Protein AF-A0A8J2LBC4-F1 (afdb_monomer_lite)

Secondary structure (DSSP, 8-state):
---HHHHHHHHHHHHHHHHHHHHHHTS--S----SS-----S--SS-SSSPPTTHHHHHHHHHHHHHHHHHHHHHHHHHHHHHT--TT---THHHHHHHHHHHHHH-

Foldseek 3Di:
DPDPVVVVVVVVVVVCVVVVCVVVVPDPPDDPDPDDDPPPPDDDDDDPPDDPPCPVVVVVVVVLVVVLVVLVVVLVVLVVCVVPDDPPDPDCPSVVVNVVSVVVSVD

Radius of gyration: 31.27 Å; chains: 1; bounding box: 43×37×103 Å

pLDDT: mean 74.42, std 18.45, range [41.56, 96.44]

Organism: NCBI:txid39272

Sequence (107 aa):
MRNNSIQSRNLYNEQATEFASDRVALIRKGPIVIEEDIDLEGGRGDGQNSPPPWIDDLLDIRYNCTLITQKMRELDTLQNKHVQRPTFDDDQSTELQIEETTQTITR

Structure (mmCIF, N/CA/C/O backbone):
data_AF-A0A8J2LBC4-F1
#
_entry.id   AF-A0A8J2LBC4-F1
#
loop_
_atom_site.group_PDB
_atom_site.id
_atom_site.type_symbol
_atom_site.label_atom_id
_atom_site.label_alt_id
_atom_site.label_comp_id
_atom_site.label_asym_id
_atom_site.label_entity_id
_atom_site.label_seq_id
_atom_site.pdbx_PDB_ins_code
_atom_site.Cartn_x
_atom_site.Cartn_y
_atom_site.Cartn_z
_atom_site.occupancy
_atom_site.B_iso_or_equiv
_atom_site.auth_seq_id
_atom_site.auth_comp_id
_atom_site.auth_asym_id
_atom_site.auth_atom_id
_atom_site.pdbx_PDB_model_num
ATOM 1 N N . MET A 1 1 ? 9.513 23.912 -76.201 1.00 59.09 1 MET A N 1
ATOM 2 C CA . MET A 1 1 ? 8.874 23.897 -74.864 1.00 59.09 1 MET A CA 1
ATOM 3 C C . MET A 1 1 ? 8.427 22.481 -74.522 1.00 59.09 1 MET A C 1
ATOM 5 O O . MET A 1 1 ? 7.334 22.086 -74.901 1.00 59.09 1 MET A O 1
ATOM 9 N N . ARG A 1 2 ? 9.297 21.672 -73.907 1.00 57.62 2 ARG A N 1
ATOM 10 C CA . ARG A 1 2 ? 9.042 20.234 -73.706 1.00 57.62 2 ARG A CA 1
ATOM 11 C C . ARG A 1 2 ? 9.809 19.727 -72.476 1.00 57.62 2 ARG A C 1
ATOM 13 O O . ARG A 1 2 ? 10.779 19.004 -72.623 1.00 57.62 2 ARG A O 1
ATOM 20 N N . ASN A 1 3 ? 9.451 20.204 -71.279 1.00 63.34 3 ASN A N 1
ATOM 21 C CA . ASN A 1 3 ? 10.000 19.644 -70.029 1.00 63.34 3 ASN A CA 1
ATOM 22 C C . ASN A 1 3 ? 9.137 19.907 -68.774 1.00 63.34 3 ASN A C 1
ATOM 24 O O . ASN A 1 3 ? 9.188 19.137 -67.822 1.00 63.34 3 ASN A O 1
ATOM 28 N N . ASN A 1 4 ? 8.264 20.923 -68.782 1.00 67.75 4 ASN A N 1
ATOM 29 C CA . ASN A 1 4 ? 7.496 21.274 -67.577 1.00 67.75 4 ASN A CA 1
ATOM 30 C C . ASN A 1 4 ? 6.572 20.161 -67.056 1.00 67.75 4 ASN A C 1
ATOM 32 O O . ASN A 1 4 ? 6.379 20.080 -65.851 1.00 67.75 4 ASN A O 1
ATOM 36 N N . SER A 1 5 ? 6.019 19.299 -67.919 1.00 65.12 5 SER A N 1
ATOM 37 C CA . SER A 1 5 ? 5.100 18.231 -67.492 1.00 65.12 5 SER A CA 1
ATOM 38 C C . SER A 1 5 ? 5.795 17.029 -66.848 1.00 65.12 5 SER A C 1
ATOM 40 O O . SER A 1 5 ? 5.201 16.363 -66.005 1.00 65.12 5 SER A O 1
ATOM 42 N N . ILE A 1 6 ? 7.039 16.735 -67.235 1.00 70.56 6 ILE A N 1
ATOM 43 C CA . ILE A 1 6 ? 7.826 15.647 -66.638 1.00 70.56 6 ILE A CA 1
ATOM 44 C C . ILE A 1 6 ? 8.391 16.121 -65.300 1.00 70.56 6 ILE A C 1
ATOM 46 O O . ILE A 1 6 ? 8.303 15.409 -64.305 1.00 70.56 6 ILE A O 1
ATOM 50 N N . GLN A 1 7 ? 8.887 17.359 -65.257 1.00 66.88 7 GLN A N 1
ATOM 51 C CA . GLN A 1 7 ? 9.431 17.945 -64.038 1.00 66.88 7 GLN A CA 1
ATOM 52 C C . GLN A 1 7 ? 8.351 18.145 -62.962 1.00 66.88 7 GLN A C 1
ATOM 54 O O . GLN A 1 7 ? 8.581 17.795 -61.808 1.00 66.88 7 GLN A O 1
ATOM 59 N N . SER A 1 8 ? 7.150 18.613 -63.331 1.00 70.06 8 SER A N 1
ATOM 60 C CA . SER A 1 8 ? 6.037 18.728 -62.379 1.00 70.06 8 SER A CA 1
ATOM 61 C C . SER A 1 8 ? 5.570 17.366 -61.867 1.00 70.06 8 SER A C 1
ATOM 63 O O . SER A 1 8 ? 5.339 17.210 -60.672 1.00 70.06 8 SER A O 1
ATOM 65 N N . ARG A 1 9 ? 5.491 16.350 -62.737 1.00 69.62 9 ARG A N 1
ATOM 66 C CA . ARG A 1 9 ? 5.117 14.987 -62.338 1.00 69.62 9 ARG A CA 1
ATOM 67 C C . ARG A 1 9 ? 6.125 14.370 -61.362 1.00 69.62 9 ARG A C 1
ATOM 69 O O . ARG A 1 9 ? 5.695 13.695 -60.432 1.00 69.62 9 ARG A O 1
ATOM 76 N N . ASN A 1 10 ? 7.423 14.617 -61.540 1.00 67.88 10 ASN A N 1
ATOM 77 C CA . ASN A 1 10 ? 8.453 14.098 -60.637 1.00 67.88 10 ASN A CA 1
ATOM 78 C C . ASN A 1 10 ? 8.387 14.760 -59.251 1.00 67.88 10 ASN A C 1
ATOM 80 O O . ASN A 1 10 ? 8.402 14.049 -58.253 1.00 67.88 10 ASN A O 1
ATOM 84 N N . LEU A 1 11 ? 8.185 16.082 -59.187 1.00 68.62 11 LEU A N 1
ATOM 85 C CA . LEU A 1 11 ? 8.055 16.823 -57.923 1.00 68.62 11 LEU A CA 1
ATOM 86 C C . LEU A 1 11 ? 6.896 16.325 -57.046 1.00 68.62 11 LEU A C 1
ATOM 88 O O . LEU A 1 11 ? 7.065 16.135 -55.844 1.00 68.62 11 LEU A O 1
ATOM 92 N N . TYR A 1 12 ? 5.723 16.074 -57.637 1.00 62.59 12 TYR A N 1
ATOM 93 C CA . TYR A 1 12 ? 4.584 15.547 -56.876 1.00 62.59 12 TYR A CA 1
ATOM 94 C C . TYR A 1 12 ? 4.769 14.084 -56.470 1.00 62.59 12 TYR A C 1
ATOM 96 O O . TYR A 1 12 ? 4.264 13.675 -55.427 1.00 62.59 12 TYR A O 1
ATOM 104 N N . ASN A 1 13 ? 5.482 13.292 -57.276 1.00 66.62 13 ASN A N 1
ATOM 105 C CA . ASN A 1 13 ? 5.727 11.887 -56.973 1.00 66.62 13 ASN A CA 1
ATOM 106 C C . ASN A 1 13 ? 6.746 11.723 -55.835 1.00 66.62 13 ASN A C 1
ATOM 108 O O . ASN A 1 13 ? 6.521 10.896 -54.959 1.00 66.62 13 ASN A O 1
ATOM 112 N N . GLU A 1 14 ? 7.801 12.546 -55.806 1.00 61.84 14 GLU A N 1
ATOM 113 C CA . GLU A 1 14 ? 8.795 12.583 -54.722 1.00 61.84 14 GLU A CA 1
ATOM 114 C C . GLU A 1 14 ? 8.163 13.022 -53.392 1.00 61.84 14 GLU A C 1
ATOM 116 O O . GLU A 1 14 ? 8.302 12.323 -52.386 1.00 61.84 14 GLU A O 1
ATOM 121 N N . GLN A 1 15 ? 7.363 14.096 -53.402 1.00 61.12 15 GLN A N 1
ATOM 122 C CA . GLN A 1 15 ? 6.620 14.540 -52.216 1.00 61.12 15 GLN A CA 1
ATOM 123 C C . GLN A 1 15 ? 5.618 13.482 -51.738 1.00 61.12 15 GLN A C 1
ATOM 125 O O . GLN A 1 15 ? 5.526 13.208 -50.544 1.00 61.12 15 GLN A O 1
ATOM 130 N N . ALA A 1 16 ? 4.882 12.840 -52.651 1.00 61.12 16 ALA A N 1
ATOM 131 C CA . ALA A 1 16 ? 3.951 11.777 -52.283 1.00 61.12 16 ALA A CA 1
ATOM 132 C C . ALA A 1 16 ? 4.668 10.581 -51.640 1.00 61.12 16 ALA A C 1
ATOM 134 O O . ALA A 1 16 ? 4.141 10.022 -50.682 1.00 61.12 16 ALA A O 1
ATOM 135 N N . THR A 1 17 ? 5.862 10.204 -52.109 1.00 60.97 17 THR A N 1
ATOM 136 C CA . THR A 1 17 ? 6.656 9.131 -51.488 1.00 60.97 17 THR A CA 1
ATOM 137 C C . THR A 1 17 ? 7.242 9.517 -50.131 1.00 60.97 17 THR A C 1
ATOM 139 O O . THR A 1 17 ? 7.228 8.690 -49.222 1.00 60.97 17 THR A O 1
ATOM 142 N N . GLU A 1 18 ? 7.691 10.761 -49.955 1.00 59.53 18 GLU A N 1
ATOM 143 C CA . GLU A 1 18 ? 8.274 11.242 -48.695 1.00 59.53 18 GLU A CA 1
ATOM 144 C C . GLU A 1 18 ? 7.197 11.375 -47.598 1.00 59.53 18 GLU A C 1
ATOM 146 O O . GLU A 1 18 ? 7.342 10.825 -46.508 1.00 59.53 18 GLU A O 1
ATOM 151 N N . PHE A 1 19 ? 6.031 11.957 -47.918 1.00 55.19 19 PHE A N 1
ATOM 152 C CA . PHE A 1 19 ? 4.904 12.057 -46.977 1.00 55.19 19 PHE A CA 1
ATOM 153 C C . PHE A 1 19 ? 4.138 10.739 -46.772 1.00 55.19 19 PHE A C 1
ATOM 155 O O . PHE A 1 19 ? 3.479 10.571 -45.742 1.00 55.19 19 PHE A O 1
ATOM 162 N N . ALA A 1 20 ? 4.182 9.801 -47.726 1.00 55.47 20 ALA A N 1
ATOM 163 C CA . ALA A 1 20 ? 3.634 8.457 -47.530 1.00 55.47 20 ALA A CA 1
ATOM 164 C C . ALA A 1 20 ? 4.550 7.590 -46.657 1.00 55.47 20 ALA A C 1
ATOM 166 O O . ALA A 1 20 ? 4.038 6.780 -45.891 1.00 55.47 20 ALA A O 1
ATOM 167 N N . SER A 1 21 ? 5.873 7.779 -46.713 1.00 57.94 21 SER A N 1
ATOM 168 C CA . SER A 1 21 ? 6.823 7.062 -45.855 1.00 57.94 21 SER A CA 1
ATOM 169 C C . SER A 1 21 ? 6.560 7.347 -44.374 1.00 57.94 21 SER A C 1
ATOM 171 O O . SER A 1 21 ? 6.334 6.415 -43.604 1.00 57.94 21 SER A O 1
ATOM 173 N N . ASP A 1 22 ? 6.445 8.621 -43.990 1.00 58.22 22 ASP A N 1
ATOM 174 C CA . ASP A 1 22 ? 6.192 9.005 -42.592 1.00 58.22 22 ASP A CA 1
ATOM 175 C C . ASP A 1 22 ? 4.794 8.604 -42.096 1.00 58.22 22 ASP A C 1
ATOM 177 O O . ASP A 1 22 ? 4.614 8.237 -40.934 1.00 58.22 22 ASP A O 1
ATOM 181 N N . ARG A 1 23 ? 3.784 8.600 -42.979 1.00 56.22 23 ARG A N 1
ATOM 182 C CA . ARG A 1 23 ? 2.418 8.163 -42.631 1.00 56.22 23 ARG A CA 1
ATOM 183 C C . ARG A 1 23 ? 2.277 6.645 -42.511 1.00 56.22 23 ARG A C 1
ATOM 185 O O . ARG A 1 23 ? 1.388 6.180 -41.802 1.00 56.22 23 ARG A O 1
ATOM 192 N N . VAL A 1 24 ? 3.124 5.872 -43.192 1.00 56.41 24 VAL A N 1
ATOM 193 C CA . VAL A 1 24 ? 3.097 4.399 -43.170 1.00 56.41 24 VAL A CA 1
ATOM 194 C C . VAL A 1 24 ? 4.091 3.832 -42.145 1.00 56.41 24 VAL A C 1
ATOM 196 O O . VAL A 1 24 ? 3.890 2.715 -41.676 1.00 56.41 24 V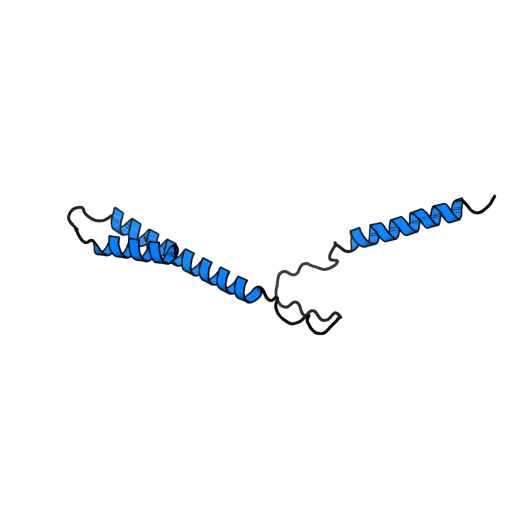AL A O 1
ATOM 199 N N . ALA A 1 25 ? 5.095 4.605 -41.716 1.00 59.72 25 ALA A N 1
ATOM 200 C CA . ALA A 1 25 ? 6.077 4.199 -40.707 1.00 59.72 25 ALA A CA 1
ATOM 201 C C . ALA A 1 25 ? 5.486 4.006 -39.296 1.00 59.72 25 ALA A C 1
ATOM 203 O O . ALA A 1 25 ? 6.006 3.210 -38.516 1.00 59.72 25 ALA A O 1
ATOM 204 N N . LEU A 1 26 ? 4.384 4.689 -38.964 1.00 60.78 26 LEU A N 1
ATOM 205 C CA . LEU A 1 26 ? 3.749 4.601 -37.638 1.00 60.78 26 LEU A CA 1
ATOM 206 C C . LEU A 1 26 ? 2.689 3.494 -37.527 1.00 60.78 26 LEU A C 1
ATOM 208 O O . LEU A 1 26 ? 2.240 3.171 -36.427 1.00 60.78 26 LEU A O 1
ATOM 212 N N . ILE A 1 27 ? 2.287 2.890 -38.648 1.00 52.56 27 ILE A N 1
ATOM 213 C CA . ILE A 1 27 ? 1.334 1.781 -38.654 1.00 52.56 27 ILE A CA 1
ATOM 214 C C . ILE A 1 27 ? 2.145 0.491 -38.616 1.00 52.56 27 ILE A C 1
ATOM 216 O O . ILE A 1 27 ? 2.593 -0.011 -39.648 1.00 52.56 27 ILE A O 1
ATOM 220 N N . ARG A 1 28 ? 2.331 -0.052 -37.407 1.00 56.88 28 ARG A N 1
ATOM 221 C CA . ARG A 1 28 ? 2.839 -1.415 -37.200 1.00 56.88 28 ARG A CA 1
ATOM 222 C C . ARG A 1 28 ? 2.038 -2.373 -38.086 1.00 56.88 28 ARG A C 1
ATOM 224 O O . ARG A 1 28 ? 0.870 -2.643 -37.823 1.00 56.88 28 ARG A O 1
ATOM 231 N N . LYS A 1 29 ? 2.656 -2.892 -39.147 1.00 58.50 29 LYS A N 1
ATOM 232 C CA . LYS A 1 29 ? 2.099 -4.004 -39.923 1.00 58.50 29 LYS A CA 1
ATOM 233 C C . LYS A 1 29 ? 2.450 -5.302 -39.208 1.00 58.50 29 LYS A C 1
ATOM 235 O O . LYS A 1 29 ? 3.440 -5.943 -39.533 1.00 58.50 29 LYS A O 1
ATOM 240 N N . GLY A 1 30 ? 1.656 -5.657 -38.208 1.00 54.25 30 GLY A N 1
ATOM 241 C CA . GLY A 1 30 ? 1.773 -6.928 -37.503 1.00 54.25 30 GLY A CA 1
ATOM 242 C C . GLY A 1 30 ? 0.705 -7.049 -36.422 1.00 54.25 30 GLY A C 1
ATOM 243 O O . GLY A 1 30 ? 0.289 -6.018 -35.884 1.00 54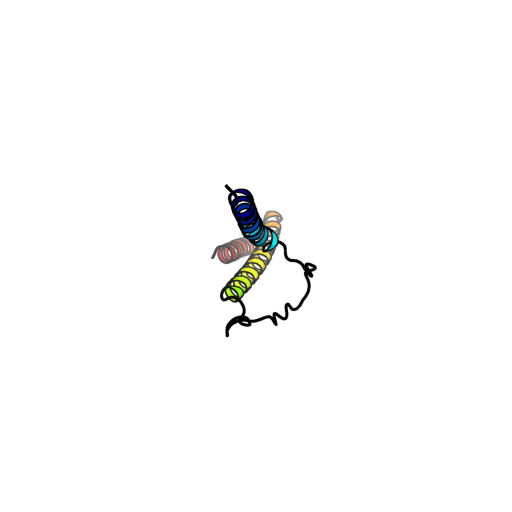.25 30 GLY A O 1
ATOM 244 N N . PRO A 1 31 ? 0.220 -8.267 -36.128 1.00 47.34 31 PRO A N 1
ATOM 245 C CA . PRO A 1 31 ? -0.753 -8.461 -35.067 1.00 47.34 31 PRO A CA 1
ATOM 246 C C . PRO A 1 31 ? -0.132 -7.990 -33.750 1.00 47.34 31 PRO A C 1
ATOM 248 O O . PRO A 1 31 ? 1.001 -8.339 -33.425 1.00 47.34 31 PRO A O 1
ATOM 251 N N . ILE A 1 32 ? -0.864 -7.157 -33.013 1.00 51.09 32 ILE A N 1
ATOM 252 C CA . ILE A 1 32 ? -0.513 -6.803 -31.641 1.00 51.09 32 ILE A CA 1
ATOM 253 C C . ILE A 1 32 ? -0.809 -8.051 -30.813 1.00 51.09 32 ILE A C 1
ATOM 255 O O . ILE A 1 32 ? -1.947 -8.276 -30.408 1.00 51.09 32 ILE A O 1
ATOM 259 N N . VAL A 1 33 ? 0.201 -8.898 -30.638 1.00 44.78 33 VAL A N 1
ATOM 260 C CA . VAL A 1 33 ? 0.139 -10.012 -29.697 1.00 44.78 33 VAL A CA 1
ATOM 261 C C . VAL A 1 33 ? 0.593 -9.445 -28.359 1.00 44.78 33 VAL A C 1
ATOM 263 O O . VAL A 1 33 ? 1.758 -9.104 -28.172 1.00 44.78 33 VAL A O 1
ATOM 266 N N . ILE A 1 34 ? -0.375 -9.214 -27.475 1.00 50.22 34 ILE A N 1
ATOM 267 C CA . ILE A 1 34 ? -0.146 -8.832 -26.081 1.00 50.22 34 ILE A CA 1
ATOM 268 C C . ILE A 1 34 ? 0.032 -10.135 -25.314 1.00 50.22 34 ILE A C 1
ATOM 270 O O . ILE A 1 34 ? -0.848 -10.509 -24.559 1.00 50.22 34 ILE A O 1
ATOM 274 N N . GLU A 1 35 ? 1.092 -10.882 -25.584 1.00 42.78 35 GLU A N 1
ATOM 275 C CA . GLU A 1 35 ? 1.460 -12.034 -24.767 1.00 42.78 35 GLU A CA 1
ATOM 276 C C . GLU A 1 35 ? 2.861 -12.488 -25.175 1.00 42.78 35 GLU A C 1
ATOM 278 O O . GLU A 1 35 ? 3.079 -12.827 -26.331 1.00 42.78 35 GLU A O 1
ATOM 283 N N . GLU A 1 36 ? 3.764 -12.410 -24.193 1.00 49.09 36 GLU A N 1
ATOM 284 C CA . GLU A 1 36 ? 4.960 -13.241 -24.003 1.00 49.09 36 GLU A CA 1
ATOM 285 C C . GLU A 1 36 ? 6.039 -13.271 -25.113 1.00 49.09 36 GLU A C 1
ATOM 287 O O . GLU A 1 36 ? 5.801 -13.643 -26.254 1.00 49.09 36 GLU A O 1
ATOM 292 N N . ASP A 1 37 ? 7.260 -12.886 -24.720 1.00 45.53 37 ASP A N 1
ATOM 293 C CA . ASP A 1 37 ? 8.525 -12.934 -25.472 1.00 45.53 37 ASP A CA 1
ATOM 294 C C . ASP A 1 37 ? 8.568 -12.243 -26.846 1.00 45.53 37 ASP A C 1
ATOM 296 O O . ASP A 1 37 ? 8.357 -12.814 -27.915 1.00 45.53 37 ASP A O 1
ATOM 300 N N . ILE A 1 38 ? 8.977 -10.970 -26.822 1.00 43.88 38 ILE A N 1
ATOM 301 C CA . ILE A 1 38 ? 9.470 -10.274 -28.013 1.00 43.88 38 ILE A CA 1
ATOM 302 C C . ILE A 1 38 ?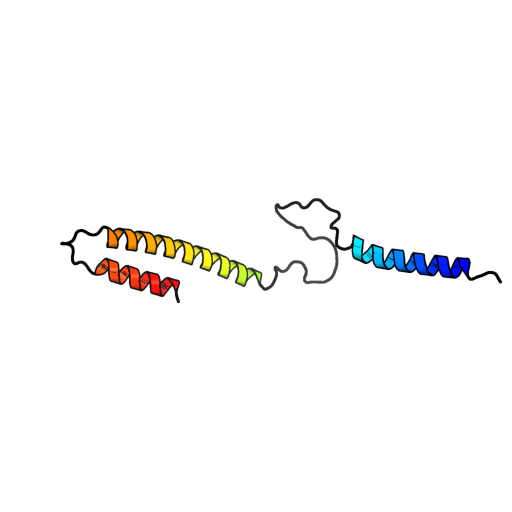 10.939 -10.672 -28.204 1.00 43.88 38 ILE A C 1
ATOM 304 O O . ILE A 1 38 ? 11.844 -9.957 -27.774 1.00 43.88 38 ILE A O 1
ATOM 308 N N . ASP A 1 39 ? 11.170 -11.797 -28.880 1.00 43.78 39 ASP A N 1
ATOM 309 C CA . ASP A 1 39 ? 12.466 -12.102 -29.489 1.00 43.78 39 ASP A CA 1
ATOM 310 C C . ASP A 1 39 ? 12.732 -11.102 -30.626 1.00 43.78 39 ASP A C 1
ATOM 312 O O . ASP A 1 39 ? 12.271 -11.229 -31.764 1.00 43.78 39 ASP A O 1
ATOM 316 N N . LEU A 1 40 ? 13.458 -10.039 -30.280 1.00 49.31 40 LEU A N 1
ATOM 317 C CA . LEU A 1 40 ? 13.848 -8.935 -31.151 1.00 49.31 40 LEU A CA 1
ATOM 318 C C . LEU A 1 40 ? 15.074 -9.309 -32.009 1.00 49.31 40 LEU A C 1
ATOM 320 O O . LEU A 1 40 ? 16.121 -8.666 -31.937 1.00 49.31 40 LEU A O 1
ATOM 324 N N . GLU A 1 41 ? 14.977 -10.333 -32.856 1.00 46.81 41 GLU A N 1
ATOM 325 C CA . GLU A 1 41 ? 16.029 -10.613 -33.844 1.00 46.81 41 GLU A CA 1
ATOM 326 C C . GLU A 1 41 ? 15.823 -9.775 -35.112 1.00 46.81 41 GLU A C 1
ATOM 328 O O . GLU A 1 41 ? 15.121 -10.160 -36.047 1.00 46.81 41 GLU A O 1
ATOM 333 N N . GLY A 1 42 ? 16.428 -8.580 -35.149 1.00 41.66 42 GLY A N 1
ATOM 334 C CA . GLY A 1 42 ? 16.206 -7.675 -36.280 1.00 41.66 42 GLY A CA 1
ATOM 335 C C . GLY A 1 42 ? 17.115 -6.459 -36.439 1.00 41.66 42 GLY A C 1
ATOM 336 O O . GLY A 1 42 ? 16.682 -5.481 -37.033 1.00 41.66 42 GLY A O 1
ATOM 337 N N . GLY A 1 43 ? 18.364 -6.507 -35.965 1.00 41.56 43 GLY A N 1
ATOM 338 C CA . GLY A 1 43 ? 19.466 -5.709 -36.524 1.00 41.56 43 GLY A CA 1
ATOM 339 C C . GLY A 1 43 ? 19.557 -4.219 -36.160 1.00 41.56 43 GLY A C 1
ATOM 340 O O . GLY A 1 43 ? 19.040 -3.365 -36.874 1.00 41.56 43 GLY A O 1
ATOM 341 N N . ARG A 1 44 ? 20.395 -3.904 -35.159 1.00 44.50 44 ARG A N 1
ATOM 342 C CA . ARG A 1 44 ? 21.608 -3.052 -35.269 1.00 44.50 44 ARG A CA 1
ATOM 343 C C . ARG A 1 44 ? 22.157 -2.713 -33.873 1.00 44.50 44 ARG A C 1
ATOM 345 O O . ARG A 1 44 ? 21.529 -1.976 -33.129 1.00 44.50 44 ARG A O 1
ATOM 352 N N . GLY A 1 45 ? 23.378 -3.182 -33.596 1.00 43.44 45 GLY A N 1
ATOM 353 C CA . GLY A 1 45 ? 24.319 -2.569 -32.647 1.00 43.44 45 GLY A CA 1
ATOM 354 C C . GLY A 1 45 ? 24.103 -2.876 -31.163 1.00 43.44 45 GLY A C 1
ATOM 355 O O . GLY A 1 45 ? 23.381 -2.156 -30.492 1.00 43.44 45 GLY A O 1
ATOM 356 N N . ASP A 1 46 ? 24.763 -3.927 -30.672 1.00 50.22 46 ASP A N 1
ATOM 357 C CA . ASP A 1 46 ? 25.435 -4.055 -29.358 1.00 50.22 46 ASP A CA 1
ATOM 358 C C . ASP A 1 46 ? 24.797 -3.453 -28.076 1.00 50.22 46 ASP A C 1
ATOM 360 O O . ASP A 1 46 ? 25.496 -3.094 -27.134 1.00 50.22 46 ASP A O 1
ATOM 364 N N . GLY A 1 47 ? 23.467 -3.341 -28.007 1.00 51.34 47 GLY A N 1
ATOM 365 C CA . GLY A 1 47 ? 22.771 -2.804 -26.826 1.00 51.34 47 GLY A CA 1
ATOM 366 C C . GLY A 1 47 ? 21.254 -3.012 -26.794 1.00 51.34 47 GLY A C 1
ATOM 367 O O . GLY A 1 47 ? 20.569 -2.358 -26.019 1.00 51.34 47 GLY A O 1
ATOM 368 N N . GLN A 1 48 ? 20.704 -3.884 -27.647 1.00 55.34 48 GLN A N 1
ATOM 369 C CA . GLN A 1 48 ? 19.247 -4.044 -27.821 1.00 55.34 48 GLN A CA 1
ATOM 370 C C . GLN A 1 48 ? 18.621 -5.166 -26.966 1.00 55.34 48 GLN A C 1
ATOM 372 O O . GLN A 1 48 ? 17.404 -5.302 -26.967 1.00 55.34 48 GLN A O 1
ATOM 377 N N . ASN A 1 49 ? 19.428 -5.928 -26.213 1.00 62.28 49 ASN A N 1
ATOM 378 C CA . ASN A 1 49 ? 18.954 -6.994 -25.311 1.00 62.28 49 ASN A CA 1
ATOM 379 C C . ASN A 1 49 ? 19.060 -6.641 -23.820 1.00 62.28 49 ASN A C 1
ATOM 381 O O . ASN A 1 49 ? 18.690 -7.452 -22.973 1.00 62.28 49 ASN A O 1
ATOM 385 N N . SER A 1 50 ? 19.587 -5.467 -23.465 1.00 71.12 50 SER A N 1
ATOM 386 C CA . SER A 1 50 ? 19.561 -5.025 -22.071 1.00 71.12 50 SER A CA 1
ATOM 387 C C . SER A 1 50 ? 18.184 -4.449 -21.757 1.00 71.12 50 SER A C 1
ATOM 389 O O . SER A 1 50 ? 17.700 -3.617 -22.537 1.00 71.12 50 SER A O 1
ATOM 391 N N . PRO A 1 51 ? 17.557 -4.838 -20.634 1.00 80.50 51 PRO A N 1
ATOM 392 C CA . PRO A 1 51 ? 16.305 -4.228 -20.241 1.00 80.50 51 PRO A CA 1
ATOM 393 C C . PRO A 1 51 ? 16.509 -2.714 -20.053 1.00 80.50 51 PRO A C 1
ATOM 395 O O . PRO A 1 51 ? 17.623 -2.268 -19.754 1.00 80.50 51 PRO A O 1
ATOM 398 N N . PRO A 1 52 ? 15.463 -1.901 -20.270 1.00 87.19 52 PRO A N 1
ATOM 399 C CA . PRO A 1 52 ? 15.575 -0.459 -20.124 1.00 87.19 52 PRO A CA 1
ATOM 400 C C . PRO A 1 52 ? 16.095 -0.081 -18.730 1.00 87.19 52 PRO A C 1
ATOM 402 O O . PRO A 1 52 ? 15.695 -0.709 -17.756 1.00 87.19 52 PRO A O 1
ATOM 405 N N . PRO A 1 53 ? 16.914 0.974 -18.593 1.00 85.94 53 PRO A N 1
ATOM 406 C CA . PRO A 1 53 ? 17.525 1.336 -17.310 1.00 85.94 53 PRO A CA 1
ATOM 407 C C . PRO A 1 53 ? 16.509 1.715 -16.220 1.00 85.94 53 PRO A C 1
ATOM 409 O O . PRO A 1 53 ? 16.841 1.670 -15.047 1.00 85.94 53 PRO A O 1
ATOM 412 N N . TRP A 1 54 ? 15.277 2.072 -16.597 1.00 91.62 54 TRP A N 1
ATOM 413 C CA . TRP A 1 54 ? 14.181 2.388 -15.674 1.00 91.62 54 TRP A CA 1
ATOM 414 C C . TRP A 1 54 ? 13.392 1.153 -15.212 1.00 91.62 54 TRP A C 1
ATOM 416 O O . TRP A 1 54 ? 12.419 1.299 -14.474 1.00 91.62 54 TRP A O 1
ATOM 426 N N . ILE A 1 55 ? 13.731 -0.055 -15.682 1.00 94.25 55 ILE A N 1
ATOM 427 C CA . ILE A 1 55 ? 12.969 -1.265 -15.346 1.00 94.25 55 ILE A CA 1
ATOM 428 C C . ILE A 1 55 ? 12.989 -1.539 -13.842 1.00 94.25 55 ILE A C 1
ATOM 430 O O . ILE A 1 55 ? 11.953 -1.878 -13.277 1.00 94.25 55 ILE A O 1
ATOM 434 N N . ASP A 1 56 ? 14.139 -1.333 -13.203 1.00 92.50 56 ASP A N 1
ATOM 435 C CA . ASP A 1 56 ? 14.321 -1.561 -11.773 1.00 92.50 56 ASP A CA 1
ATOM 436 C C . ASP A 1 56 ? 13.521 -0.525 -10.975 1.00 92.50 56 ASP A C 1
ATOM 438 O O . ASP A 1 56 ? 12.731 -0.895 -10.109 1.00 92.50 56 ASP A O 1
ATOM 442 N N . ASP A 1 57 ? 13.587 0.751 -11.376 1.00 94.12 57 ASP A N 1
ATOM 443 C CA . ASP A 1 57 ? 12.762 1.819 -10.797 1.00 94.12 57 ASP A CA 1
ATOM 444 C C . ASP A 1 57 ? 11.258 1.498 -10.910 1.00 94.12 57 ASP A C 1
ATOM 446 O O . ASP A 1 57 ? 10.483 1.727 -9.980 1.00 94.12 57 ASP A O 1
ATOM 450 N N . LEU A 1 58 ? 10.816 0.943 -12.047 1.00 94.94 58 LEU A N 1
ATOM 451 C CA . LEU A 1 58 ? 9.422 0.541 -12.245 1.00 94.94 58 LEU A CA 1
ATOM 452 C C . LEU A 1 58 ? 9.025 -0.613 -11.313 1.00 94.94 58 LEU A C 1
ATOM 454 O O . LEU A 1 58 ? 7.910 -0.609 -10.778 1.00 94.94 58 LEU A O 1
ATOM 458 N N . LEU A 1 59 ? 9.901 -1.604 -11.135 1.00 95.06 59 LEU A N 1
ATOM 459 C CA . LEU A 1 59 ? 9.669 -2.726 -10.226 1.00 95.06 59 LEU A CA 1
ATOM 460 C C . LEU A 1 59 ? 9.574 -2.244 -8.775 1.00 95.06 59 LEU A C 1
ATOM 462 O O . LEU A 1 59 ? 8.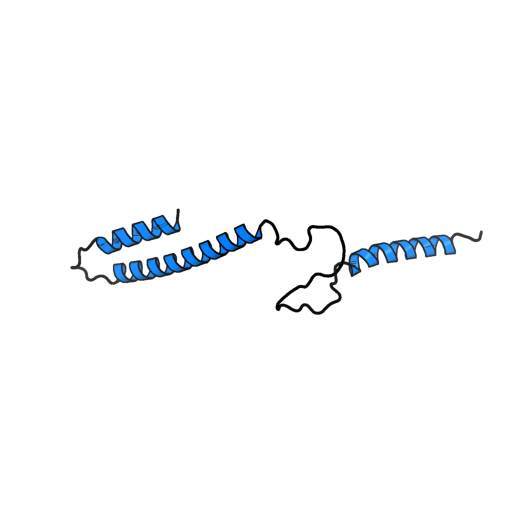640 -2.640 -8.071 1.00 95.06 59 LEU A O 1
ATOM 466 N N . ASP A 1 60 ? 10.451 -1.330 -8.371 1.00 95.50 60 ASP A N 1
ATOM 467 C CA . ASP A 1 60 ? 10.443 -0.717 -7.044 1.00 95.50 60 ASP A CA 1
ATOM 468 C C . ASP A 1 60 ? 9.161 0.084 -6.805 1.00 95.50 60 ASP A C 1
ATOM 470 O O . ASP A 1 60 ? 8.492 -0.087 -5.782 1.00 95.50 60 ASP A O 1
ATOM 474 N N . ILE A 1 61 ? 8.745 0.911 -7.770 1.00 96.19 61 ILE A N 1
ATOM 475 C CA . ILE A 1 61 ? 7.475 1.649 -7.695 1.00 96.19 61 ILE A CA 1
ATOM 476 C C . ILE A 1 61 ? 6.303 0.676 -7.555 1.00 96.19 61 ILE A C 1
ATOM 478 O O . ILE A 1 61 ? 5.437 0.865 -6.700 1.00 96.19 61 ILE A O 1
ATOM 482 N N . ARG A 1 62 ? 6.269 -0.391 -8.359 1.00 96.19 62 ARG A N 1
ATOM 483 C CA . ARG A 1 62 ? 5.194 -1.390 -8.311 1.00 96.19 62 ARG A CA 1
ATOM 484 C C . ARG A 1 62 ? 5.125 -2.087 -6.955 1.00 96.19 62 ARG A C 1
ATOM 486 O O . ARG A 1 62 ? 4.027 -2.284 -6.419 1.00 96.19 62 ARG A O 1
ATOM 493 N N . TYR A 1 63 ? 6.278 -2.454 -6.408 1.00 96.25 63 TYR A N 1
ATOM 494 C CA . TYR A 1 63 ? 6.383 -3.044 -5.083 1.00 96.25 63 TYR A CA 1
ATOM 495 C C . TYR A 1 63 ? 5.866 -2.076 -4.013 1.00 96.25 63 TYR A C 1
ATOM 497 O O . TYR A 1 63 ? 4.962 -2.429 -3.252 1.00 96.25 63 TYR A O 1
ATOM 505 N N . ASN A 1 64 ? 6.340 -0.828 -4.022 1.00 95.94 64 ASN A N 1
ATOM 506 C CA . ASN A 1 64 ? 5.921 0.202 -3.073 1.00 95.94 64 ASN A CA 1
ATOM 507 C C . ASN A 1 64 ? 4.415 0.484 -3.151 1.00 95.94 64 ASN A C 1
ATOM 509 O O . ASN A 1 64 ? 3.744 0.527 -2.122 1.00 95.94 64 ASN A O 1
ATOM 513 N N . CYS A 1 65 ? 3.835 0.581 -4.351 1.00 96.06 65 CYS A N 1
ATOM 514 C CA . CYS A 1 65 ? 2.387 0.725 -4.516 1.00 96.06 65 CYS A CA 1
ATOM 515 C C . CYS A 1 65 ? 1.608 -0.453 -3.907 1.00 96.06 65 CYS A C 1
ATOM 517 O O . CYS A 1 65 ? 0.555 -0.255 -3.292 1.00 96.06 65 CYS A O 1
ATOM 519 N N . THR A 1 66 ? 2.119 -1.677 -4.058 1.00 96.25 66 THR A N 1
ATOM 520 C CA . THR A 1 66 ? 1.497 -2.883 -3.490 1.00 96.25 66 THR A CA 1
ATOM 521 C C . THR A 1 66 ? 1.551 -2.853 -1.964 1.00 96.25 66 THR A C 1
ATOM 523 O O . THR A 1 66 ? 0.534 -3.085 -1.307 1.00 96.25 66 THR A O 1
ATOM 526 N N . LEU A 1 67 ? 2.707 -2.493 -1.401 1.00 96.00 67 LEU A N 1
ATOM 527 C CA . LEU A 1 67 ? 2.910 -2.371 0.039 1.00 96.00 67 LEU A CA 1
ATOM 528 C C . LEU A 1 67 ? 2.017 -1.282 0.653 1.00 96.00 67 LEU A C 1
ATOM 530 O O . LEU A 1 67 ? 1.332 -1.542 1.642 1.00 96.00 67 LEU A O 1
ATOM 534 N N . ILE A 1 68 ? 1.955 -0.099 0.033 1.00 95.88 68 ILE A N 1
ATOM 535 C CA . ILE A 1 68 ? 1.072 1.000 0.454 1.00 95.88 68 ILE A CA 1
ATOM 536 C C . ILE A 1 68 ? -0.387 0.542 0.438 1.00 95.88 68 ILE A C 1
ATOM 538 O O . ILE A 1 68 ? -1.111 0.746 1.407 1.00 95.88 68 ILE A O 1
ATOM 542 N N . THR A 1 69 ? -0.822 -0.136 -0.627 1.00 96.25 69 THR A N 1
ATOM 543 C CA . THR A 1 69 ? -2.200 -0.644 -0.728 1.00 96.25 69 THR A CA 1
ATOM 544 C C . THR A 1 69 ? -2.519 -1.639 0.389 1.00 96.25 69 THR A C 1
ATOM 546 O O . THR A 1 69 ? -3.606 -1.596 0.965 1.00 96.25 69 THR A O 1
ATOM 549 N N . GLN A 1 70 ? -1.582 -2.529 0.724 1.00 96.19 70 GLN A N 1
ATOM 550 C CA . GLN A 1 70 ? -1.742 -3.461 1.838 1.00 96.19 70 GLN A CA 1
ATOM 551 C C . GLN A 1 70 ? -1.851 -2.723 3.178 1.00 96.19 70 GLN A C 1
ATOM 553 O O . GLN A 1 70 ? -2.763 -3.004 3.955 1.00 96.19 70 GLN A O 1
ATOM 558 N N . LYS A 1 71 ? -0.966 -1.756 3.429 1.00 95.12 71 LYS A N 1
ATOM 559 C CA . LYS A 1 71 ? -0.958 -0.960 4.662 1.00 95.12 71 LYS A CA 1
ATOM 560 C C . LYS A 1 71 ? -2.211 -0.096 4.814 1.00 95.12 71 LYS A C 1
ATOM 562 O O . LYS A 1 71 ? -2.741 0.015 5.912 1.00 95.12 71 LYS A O 1
ATOM 567 N N . MET A 1 72 ? -2.753 0.428 3.717 1.00 96.19 72 MET A N 1
ATOM 568 C CA . MET A 1 72 ? -4.031 1.150 3.719 1.00 96.19 72 MET A CA 1
ATOM 569 C C . MET A 1 72 ? -5.207 0.250 4.119 1.00 96.19 72 MET A C 1
ATOM 571 O O . MET A 1 72 ? -6.098 0.694 4.837 1.00 96.19 72 MET A O 1
ATOM 575 N N . ARG A 1 73 ? -5.210 -1.027 3.709 1.00 96.44 73 ARG A N 1
ATOM 576 C CA . ARG A 1 73 ? -6.229 -1.993 4.162 1.00 96.44 73 ARG A CA 1
ATOM 577 C C . ARG A 1 73 ? -6.089 -2.308 5.649 1.00 96.44 73 ARG A C 1
ATOM 579 O O . ARG A 1 73 ? -7.091 -2.387 6.345 1.00 96.44 73 ARG A O 1
ATOM 586 N N . GLU A 1 74 ? -4.862 -2.478 6.133 1.00 94.50 74 GLU A N 1
ATOM 587 C CA . GLU A 1 74 ? -4.587 -2.668 7.563 1.00 94.50 74 GLU A CA 1
ATOM 588 C C . GLU A 1 74 ? -5.097 -1.471 8.383 1.00 94.50 74 GLU A C 1
ATOM 590 O O . GLU A 1 74 ? -5.843 -1.653 9.346 1.00 94.50 74 GLU A O 1
ATOM 595 N N . LEU A 1 75 ? -4.798 -0.249 7.937 1.00 94.81 75 LEU A N 1
ATOM 596 C CA . LEU A 1 75 ? -5.279 0.981 8.561 1.00 94.81 75 LEU A CA 1
ATOM 597 C C . LEU A 1 75 ? -6.814 1.055 8.601 1.00 94.81 75 LEU A C 1
ATOM 599 O O . LEU A 1 75 ? -7.376 1.356 9.652 1.00 94.81 75 LEU A O 1
ATOM 603 N N . ASP A 1 76 ? -7.494 0.715 7.502 1.00 94.56 76 ASP A N 1
ATOM 604 C CA . ASP A 1 76 ? -8.962 0.664 7.451 1.00 94.56 76 ASP A CA 1
ATOM 605 C C . ASP A 1 76 ? -9.536 -0.341 8.465 1.00 94.56 76 ASP A C 1
ATOM 607 O O . ASP A 1 76 ? -10.493 -0.042 9.183 1.00 94.56 76 ASP A O 1
ATOM 611 N N . THR A 1 77 ? -8.917 -1.518 8.610 1.00 93.38 77 THR A N 1
ATOM 612 C CA . THR A 1 77 ? -9.351 -2.492 9.626 1.00 93.38 77 THR A CA 1
ATOM 613 C C . THR A 1 77 ? -9.160 -1.979 11.053 1.00 93.38 77 THR A C 1
ATOM 615 O O . THR A 1 77 ? -10.064 -2.132 11.879 1.00 93.38 77 THR A O 1
ATOM 618 N N . LEU A 1 78 ? -8.026 -1.333 11.348 1.00 92.06 78 LEU A N 1
ATOM 619 C CA . LEU A 1 78 ? -7.750 -0.746 12.662 1.00 92.06 78 LEU A CA 1
ATOM 620 C C . LEU A 1 78 ? -8.725 0.390 12.985 1.00 92.06 78 LEU A C 1
ATOM 622 O O . LEU A 1 78 ? -9.265 0.441 14.090 1.00 92.06 78 LEU A O 1
ATOM 626 N N . GLN A 1 79 ? -9.007 1.261 12.016 1.00 91.88 79 GLN A N 1
ATOM 627 C CA . GLN A 1 79 ? -9.939 2.370 12.190 1.00 91.88 79 GLN A CA 1
ATOM 628 C C . GLN A 1 79 ? -11.373 1.876 12.404 1.00 91.88 79 GLN A C 1
ATOM 630 O O . GLN A 1 79 ? -12.058 2.352 13.309 1.00 91.88 79 GLN A O 1
ATOM 635 N N . ASN A 1 80 ? -11.813 0.873 11.641 1.00 91.81 80 ASN A N 1
ATOM 636 C CA . ASN A 1 80 ? -13.120 0.248 11.845 1.00 91.81 80 ASN A CA 1
ATOM 637 C C . ASN A 1 80 ? -13.241 -0.374 13.241 1.00 91.81 80 ASN A C 1
ATOM 639 O O . ASN A 1 80 ? -14.253 -0.180 13.916 1.00 91.81 80 ASN A O 1
ATOM 643 N N . LYS A 1 81 ? -12.195 -1.068 13.709 1.00 88.56 81 LYS A N 1
ATOM 644 C CA . LYS A 1 81 ? -12.143 -1.612 15.072 1.00 88.56 81 LYS A CA 1
ATOM 645 C C . LYS A 1 81 ? -12.231 -0.505 16.125 1.00 88.56 81 LYS A C 1
ATOM 647 O O . LYS A 1 81 ? -12.977 -0.650 17.088 1.00 88.56 81 LYS A O 1
ATOM 652 N N . HIS A 1 82 ? -11.497 0.591 15.940 1.00 86.75 82 HIS A N 1
ATOM 653 C CA . HIS A 1 82 ? -11.491 1.717 16.872 1.00 86.75 82 HIS A CA 1
ATOM 654 C C . HIS A 1 82 ? -12.870 2.390 16.975 1.00 86.75 82 HIS A C 1
ATOM 656 O O . HIS A 1 82 ? -13.355 2.628 18.075 1.00 86.75 82 HIS A O 1
ATOM 662 N N . VAL A 1 83 ? -13.552 2.619 15.847 1.00 88.00 83 VAL A N 1
ATOM 663 C CA . VAL A 1 83 ? -14.897 3.230 15.823 1.00 88.00 83 VAL A CA 1
ATOM 664 C C . VAL A 1 83 ? -15.964 2.318 16.440 1.00 88.00 83 VAL A C 1
ATOM 666 O O . VAL A 1 83 ? -16.929 2.803 17.026 1.00 88.00 83 VAL A O 1
ATOM 669 N N . GLN A 1 84 ? -15.807 0.999 16.327 1.00 88.50 84 GLN A N 1
ATOM 670 C CA . GLN A 1 84 ? -16.734 0.016 16.901 1.00 88.50 84 GLN A CA 1
ATOM 671 C C . GLN A 1 84 ? -16.424 -0.324 18.369 1.00 88.50 84 GLN A C 1
ATOM 673 O O . GLN A 1 84 ? -17.078 -1.197 18.947 1.00 88.50 84 GLN A O 1
ATOM 678 N N . ARG A 1 85 ? -15.430 0.336 18.980 1.00 83.12 85 ARG A N 1
ATOM 679 C CA . ARG A 1 85 ? -14.989 0.037 20.344 1.00 83.12 85 ARG A CA 1
ATOM 680 C C . ARG A 1 85 ? -16.098 0.362 21.363 1.00 83.12 85 ARG A C 1
ATOM 682 O O . ARG A 1 85 ? -16.695 1.439 21.297 1.00 83.12 85 ARG A O 1
ATOM 689 N N . PRO A 1 86 ? 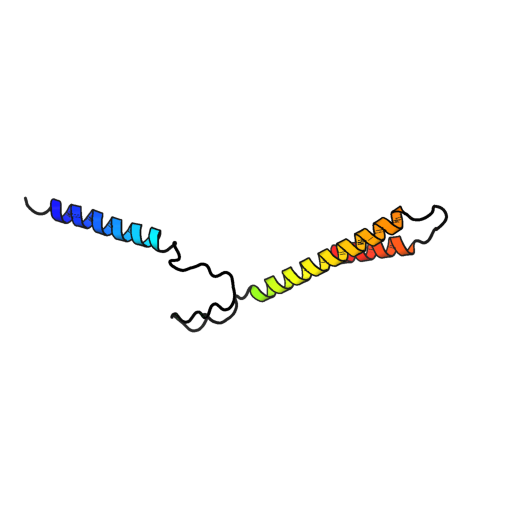-16.392 -0.537 22.323 1.00 83.12 86 PRO A N 1
ATOM 690 C CA . PRO A 1 86 ? -17.327 -0.246 23.405 1.00 83.12 86 PRO A CA 1
ATOM 691 C C . PRO A 1 86 ? -16.844 0.927 24.266 1.00 83.12 86 PRO A C 1
ATOM 693 O O . PRO A 1 86 ? -15.658 1.054 24.551 1.00 83.12 86 PRO A O 1
ATOM 696 N N . THR A 1 87 ? -17.774 1.734 24.772 1.00 75.81 87 THR A N 1
ATOM 697 C CA . THR A 1 87 ? -17.508 2.970 25.538 1.00 75.81 87 THR A CA 1
ATOM 698 C C . THR A 1 87 ? -16.782 2.795 26.879 1.00 75.81 87 THR A C 1
ATOM 700 O O . THR A 1 87 ? -16.540 3.788 27.550 1.00 75.81 87 THR A O 1
ATOM 703 N N . PHE A 1 88 ? -16.486 1.564 27.306 1.00 76.69 88 PHE A N 1
ATOM 704 C CA . PHE A 1 88 ? -15.802 1.263 28.576 1.00 76.69 88 PHE A CA 1
ATOM 705 C C . PHE A 1 88 ? -14.426 0.613 28.382 1.00 76.69 88 PHE A C 1
ATOM 707 O O . PHE A 1 88 ? -13.790 0.193 29.345 1.00 76.69 88 PHE A O 1
ATOM 714 N N . ASP A 1 89 ? -14.000 0.467 27.133 1.00 76.56 89 ASP A N 1
ATOM 715 C CA . ASP A 1 89 ? -12.643 0.072 26.801 1.00 76.56 89 ASP A CA 1
ATOM 716 C C . ASP A 1 89 ? -11.838 1.363 26.607 1.00 76.56 89 ASP A C 1
ATOM 718 O O . ASP A 1 89 ? -12.177 2.157 25.732 1.00 76.56 89 ASP A O 1
ATOM 722 N N . ASP A 1 90 ? -10.835 1.602 27.454 1.00 73.75 90 ASP A N 1
ATOM 723 C CA . ASP A 1 90 ? -9.958 2.787 27.434 1.00 73.75 90 ASP A CA 1
ATOM 724 C C . ASP A 1 90 ? -8.568 2.468 26.842 1.00 73.75 90 ASP A C 1
ATOM 726 O O . ASP A 1 90 ? -7.627 3.249 26.985 1.00 73.75 90 ASP A O 1
ATOM 730 N N . ASP A 1 91 ? -8.405 1.320 26.173 1.00 79.75 91 ASP A N 1
ATOM 731 C CA . ASP A 1 91 ? -7.112 0.906 25.625 1.00 79.75 91 ASP A CA 1
ATOM 732 C C . ASP A 1 91 ? -6.647 1.792 24.449 1.00 79.75 91 ASP A C 1
ATOM 734 O O . ASP A 1 91 ? -7.242 1.801 23.367 1.00 79.75 91 ASP A O 1
ATOM 738 N N . GLN A 1 92 ? -5.530 2.500 24.644 1.00 82.50 92 GLN A N 1
ATOM 739 C CA . GLN A 1 92 ? -4.882 3.352 23.637 1.00 82.50 92 GLN A CA 1
ATOM 740 C C . GLN A 1 92 ? -4.014 2.573 22.636 1.00 82.50 92 GLN A C 1
ATOM 742 O O . GLN A 1 92 ? -3.511 3.153 21.675 1.00 82.50 92 GLN A O 1
ATOM 747 N N . SER A 1 93 ? -3.838 1.256 22.803 1.00 86.12 93 SER A N 1
ATOM 748 C CA . SER A 1 93 ? -3.001 0.441 21.911 1.00 86.12 93 SER A CA 1
ATOM 749 C C . SER A 1 93 ? -3.389 0.572 20.434 1.00 86.12 93 SER A C 1
ATOM 751 O O . SER A 1 93 ? -2.516 0.640 19.569 1.00 86.12 93 SER A O 1
ATOM 753 N N . THR A 1 94 ? -4.690 0.645 20.139 1.00 83.75 94 THR A N 1
ATOM 754 C CA . THR A 1 94 ? -5.175 0.757 18.752 1.00 83.75 94 THR A CA 1
ATOM 755 C C . THR A 1 94 ? -4.862 2.133 18.153 1.00 83.75 94 THR A C 1
ATOM 757 O O . THR A 1 94 ? -4.550 2.222 16.970 1.00 83.75 94 THR A O 1
ATOM 760 N N . GLU A 1 95 ? -4.887 3.199 18.957 1.00 88.56 95 GLU A N 1
ATOM 761 C CA . GLU A 1 95 ? -4.558 4.563 18.515 1.00 88.56 95 GLU A CA 1
ATOM 762 C C . GLU A 1 95 ? -3.072 4.675 18.148 1.00 88.56 95 GLU A C 1
ATOM 764 O O . GLU A 1 95 ? -2.740 5.186 17.079 1.00 88.56 95 GLU A O 1
ATOM 769 N N . LEU A 1 96 ? -2.191 4.092 18.969 1.00 92.06 96 LEU A N 1
ATOM 770 C CA . LEU A 1 96 ? -0.753 4.026 18.686 1.00 92.06 96 LEU A CA 1
ATOM 771 C C . LEU A 1 96 ? -0.452 3.230 17.406 1.00 92.06 96 LEU A C 1
ATOM 773 O O . LEU A 1 96 ? 0.373 3.646 16.596 1.00 92.06 96 LEU A O 1
ATOM 777 N N . GLN A 1 97 ? -1.146 2.108 17.185 1.00 90.81 97 GLN A N 1
ATOM 778 C CA . GLN A 1 97 ? -0.989 1.309 15.961 1.00 90.81 97 GLN A CA 1
ATOM 779 C C . GLN A 1 97 ? -1.470 2.052 14.706 1.00 90.81 97 GLN A C 1
ATOM 781 O O . GLN A 1 97 ? -0.857 1.934 13.642 1.00 90.81 97 GLN A O 1
ATOM 786 N N . ILE A 1 98 ? -2.553 2.829 14.816 1.00 91.38 98 ILE A N 1
ATOM 787 C CA . ILE A 1 98 ? -3.043 3.699 13.738 1.00 91.38 98 ILE A CA 1
ATOM 788 C C . ILE A 1 98 ? -1.997 4.769 13.408 1.00 91.38 98 ILE A C 1
ATOM 790 O O . ILE A 1 98 ? -1.696 4.974 12.230 1.00 91.38 98 ILE A O 1
ATOM 794 N N . GLU A 1 99 ? -1.417 5.422 14.418 1.00 93.00 99 GLU A N 1
ATOM 795 C CA . GLU A 1 99 ? -0.371 6.435 14.235 1.00 93.00 99 GLU A CA 1
ATOM 796 C C . GLU A 1 99 ? 0.873 5.847 13.553 1.00 93.00 99 GLU A C 1
ATOM 798 O O . GLU A 1 99 ? 1.316 6.366 12.527 1.00 93.00 99 GLU A O 1
ATOM 803 N N . GLU A 1 100 ? 1.380 4.717 14.050 1.00 93.69 100 GLU A N 1
ATOM 804 C CA . GLU A 1 100 ? 2.546 4.031 13.482 1.00 93.69 100 GLU A CA 1
ATOM 805 C C . GLU A 1 100 ? 2.308 3.611 12.022 1.00 93.69 100 GLU A C 1
ATOM 807 O O . GLU A 1 100 ? 3.152 3.840 11.146 1.00 93.69 100 GLU A O 1
ATOM 812 N N . THR A 1 101 ? 1.137 3.036 11.729 1.00 91.19 101 THR A N 1
ATOM 813 C CA . THR A 1 101 ? 0.779 2.597 10.372 1.00 91.19 101 THR A CA 1
ATOM 814 C C . THR A 1 101 ? 0.651 3.792 9.430 1.00 91.19 101 THR A C 1
ATOM 816 O O . THR A 1 101 ? 1.165 3.756 8.312 1.00 91.19 101 THR A O 1
ATOM 819 N N . THR A 1 102 ? 0.038 4.886 9.888 1.00 92.81 102 THR A N 1
ATOM 820 C CA . THR A 1 102 ? -0.102 6.127 9.111 1.00 92.81 102 THR A CA 1
ATOM 821 C C . THR A 1 102 ? 1.260 6.756 8.819 1.00 92.81 102 THR A C 1
ATOM 823 O O . THR A 1 102 ? 1.525 7.181 7.689 1.00 92.81 102 THR A O 1
ATOM 826 N N . GLN A 1 103 ? 2.156 6.772 9.807 1.00 93.56 103 GLN A N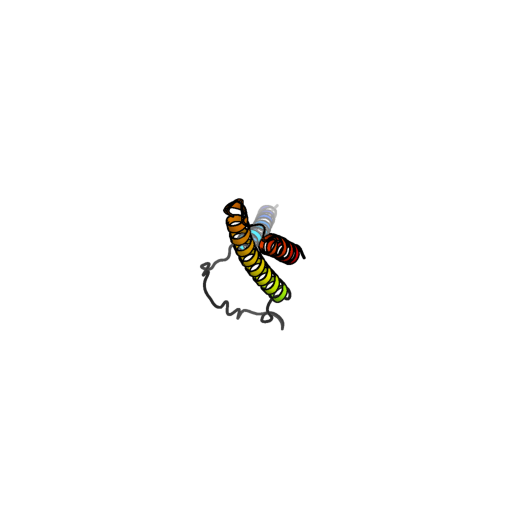 1
ATOM 827 C CA . GLN A 1 103 ? 3.510 7.287 9.633 1.00 93.56 103 GLN A CA 1
ATOM 828 C C . GLN A 1 103 ? 4.314 6.426 8.651 1.00 93.56 103 GLN A C 1
ATOM 830 O O . GLN A 1 103 ? 5.018 6.972 7.806 1.00 93.56 103 GLN A O 1
ATOM 835 N N . THR A 1 104 ? 4.162 5.101 8.716 1.00 90.44 104 THR A N 1
ATOM 836 C CA . THR A 1 104 ? 4.810 4.148 7.799 1.00 90.44 104 THR A CA 1
ATOM 837 C C . THR A 1 104 ? 4.329 4.305 6.355 1.00 90.44 104 THR A C 1
ATOM 839 O O . THR A 1 104 ? 5.117 4.130 5.438 1.00 90.44 104 THR A O 1
ATOM 842 N N . ILE A 1 105 ? 3.055 4.640 6.129 1.00 91.25 105 ILE A N 1
ATOM 843 C CA . ILE A 1 105 ? 2.521 4.891 4.777 1.00 91.25 105 ILE A CA 1
ATOM 844 C C . ILE A 1 105 ? 3.025 6.223 4.208 1.00 91.25 105 ILE A C 1
ATOM 846 O O . ILE A 1 105 ? 3.209 6.350 3.000 1.00 91.25 105 ILE A O 1
ATOM 850 N N . THR A 1 106 ? 3.192 7.231 5.066 1.00 91.75 106 THR A N 1
ATOM 851 C CA . THR A 1 106 ? 3.530 8.600 4.642 1.00 91.75 106 THR A CA 1
ATOM 852 C C . THR A 1 106 ? 5.028 8.795 4.398 1.00 91.75 106 THR A C 1
ATOM 854 O O . THR A 1 106 ? 5.410 9.692 3.646 1.00 91.75 106 THR A O 1
ATOM 857 N N . ARG A 1 107 ? 5.869 8.008 5.074 1.00 77.81 107 ARG A N 1
ATOM 858 C CA . ARG A 1 107 ? 7.331 8.102 5.024 1.00 77.81 107 ARG A CA 1
ATOM 859 C C . ARG A 1 107 ? 7.920 7.264 3.898 1.00 77.81 107 ARG A C 1
ATOM 861 O O . ARG A 1 107 ? 8.874 7.780 3.275 1.00 77.81 107 ARG A O 1
#